Protein AF-A0A3G1DGI0-F1 (afdb_monomer)

pLDDT: mean 71.38, std 9.48, range [41.16, 86.5]

Secondary structure (DSSP, 8-state):
-EEEEEEETTTEEEEEEESS---B---EEE-SSS-EEE--PBPEEEEE-HHHHHHHHHHHHHT--

Organism: Pseudomonas aeruginosa (NCBI:txid287)

Mean predicted aligned error: 9.3 Å

Structure (mmCIF, N/CA/C/O backbone):
data_AF-A0A3G1DGI0-F1
#
_entry.id   AF-A0A3G1DGI0-F1
#
loop_
_atom_site.group_PDB
_atom_site.id
_atom_site.type_symbol
_atom_site.label_atom_id
_atom_site.label_alt_id
_atom_site.label_comp_id
_atom_site.label_asym_id
_atom_site.label_entity_id
_atom_site.label_seq_id
_atom_site.pdbx_PDB_ins_code
_atom_site.Cartn_x
_atom_site.Cartn_y
_atom_site.Cartn_z
_atom_site.occupancy
_atom_site.B_iso_or_equiv
_atom_site.auth_seq_id
_atom_site.auth_comp_id
_atom_site.auth_asym_id
_atom_site.auth_atom_id
_atom_site.pdbx_PDB_model_num
ATOM 1 N N . MET A 1 1 ? 13.491 4.655 -2.066 1.00 67.19 1 MET A N 1
ATOM 2 C CA . MET A 1 1 ? 12.074 5.090 -2.025 1.00 67.19 1 MET A CA 1
ATOM 3 C C . MET A 1 1 ? 11.258 3.862 -1.648 1.00 67.19 1 MET A C 1
ATOM 5 O O . MET A 1 1 ? 11.597 2.816 -2.178 1.00 67.19 1 MET A O 1
ATOM 9 N N . LYS A 1 2 ? 10.280 3.927 -0.733 1.00 76.94 2 LYS A N 1
ATOM 10 C CA . LYS A 1 2 ? 9.389 2.780 -0.485 1.00 76.94 2 LYS A CA 1
ATOM 11 C C . LYS A 1 2 ? 8.047 3.000 -1.174 1.00 76.94 2 LYS A C 1
ATOM 13 O O . LYS A 1 2 ? 7.609 4.141 -1.321 1.00 76.94 2 LYS A O 1
ATOM 18 N N . TYR A 1 3 ? 7.420 1.920 -1.614 1.00 80.81 3 TYR A N 1
ATOM 19 C CA . TYR A 1 3 ? 6.119 1.944 -2.268 1.00 80.81 3 TYR A CA 1
ATOM 20 C C . TYR A 1 3 ? 5.133 1.165 -1.420 1.00 80.81 3 TYR A C 1
ATOM 22 O O . TYR A 1 3 ? 5.373 0.003 -1.098 1.00 80.81 3 TYR A O 1
ATOM 30 N N . TRP A 1 4 ? 4.026 1.812 -1.078 1.00 79.50 4 TRP A N 1
ATOM 31 C CA . TRP A 1 4 ? 2.997 1.229 -0.236 1.00 79.50 4 TRP A CA 1
ATOM 32 C C . TRP A 1 4 ? 1.665 1.203 -0.970 1.00 79.50 4 TRP A C 1
ATOM 34 O O . TRP A 1 4 ? 1.264 2.189 -1.597 1.00 79.50 4 TRP A O 1
ATOM 44 N N . ILE A 1 5 ? 0.986 0.066 -0.859 1.00 79.25 5 ILE A N 1
ATOM 45 C CA . ILE A 1 5 ? -0.442 -0.050 -1.126 1.00 79.25 5 ILE A CA 1
ATOM 46 C C . ILE A 1 5 ? -1.137 -0.069 0.225 1.00 79.25 5 ILE A C 1
ATOM 48 O O . ILE A 1 5 ? -0.749 -0.826 1.112 1.00 79.25 5 ILE A O 1
ATOM 52 N N . ALA A 1 6 ? -2.151 0.763 0.378 1.00 78.81 6 ALA A N 1
ATOM 53 C CA . ALA A 1 6 ? -3.044 0.714 1.516 1.00 78.81 6 ALA A CA 1
ATOM 54 C C . ALA A 1 6 ? -4.483 0.898 1.043 1.00 78.81 6 ALA A C 1
ATOM 56 O O . ALA A 1 6 ? -4.735 1.378 -0.063 1.00 78.81 6 ALA A O 1
ATOM 57 N N . GLN 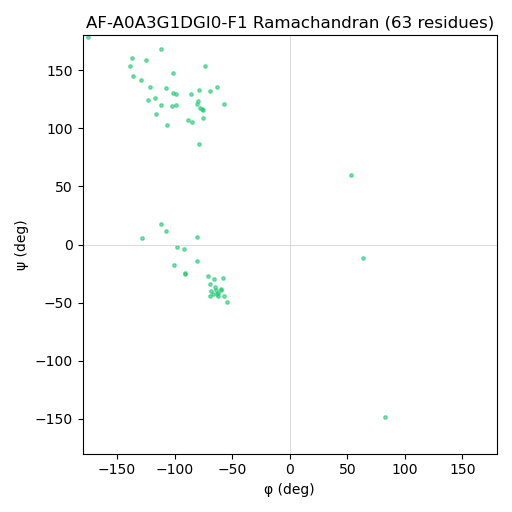A 1 7 ? -5.433 0.499 1.871 1.00 77.31 7 GLN A N 1
ATOM 58 C CA . GLN A 1 7 ? -6.848 0.584 1.567 1.00 77.31 7 GLN A CA 1
ATOM 59 C C . GLN A 1 7 ? -7.492 1.613 2.487 1.00 77.31 7 GLN A C 1
ATOM 61 O O . GLN A 1 7 ? -7.449 1.505 3.710 1.00 77.31 7 GLN A O 1
ATOM 66 N N . CYS A 1 8 ? -8.071 2.641 1.886 1.00 78.75 8 CYS A N 1
ATOM 67 C CA . CYS A 1 8 ? -8.912 3.592 2.580 1.00 78.75 8 CYS A CA 1
ATOM 68 C C . CYS A 1 8 ? -10.366 3.199 2.342 1.00 78.75 8 CYS A C 1
ATOM 70 O O . CYS A 1 8 ? -10.781 3.065 1.194 1.00 78.75 8 CYS A O 1
ATOM 72 N N . GLU A 1 9 ? -11.163 3.088 3.397 1.00 71.75 9 GLU A N 1
ATOM 73 C CA . GLU A 1 9 ? -12.566 2.678 3.270 1.00 71.75 9 GLU A CA 1
ATOM 74 C C . GLU A 1 9 ? -13.378 3.636 2.378 1.00 71.75 9 GLU A C 1
ATOM 76 O O . GLU A 1 9 ? -14.165 3.202 1.545 1.00 71.75 9 GLU A O 1
ATOM 81 N N . SER A 1 10 ? -13.113 4.945 2.472 1.00 69.75 10 SER A N 1
ATOM 82 C CA . SER A 1 10 ? -13.834 5.960 1.688 1.00 69.75 10 SER A CA 1
ATOM 83 C C . SER A 1 10 ? -13.207 6.311 0.333 1.00 69.75 10 SER A C 1
ATOM 85 O O . SER A 1 10 ? -13.921 6.770 -0.552 1.00 69.75 10 SER A O 1
ATOM 87 N N . CYS A 1 11 ? -11.891 6.133 0.161 1.00 69.62 11 CYS A N 1
ATOM 88 C CA . CYS A 1 11 ? -11.175 6.475 -1.081 1.00 69.62 11 CYS A CA 1
ATOM 89 C C . CYS A 1 11 ? -10.907 5.250 -1.970 1.00 69.62 11 CYS A C 1
ATOM 91 O O . CYS A 1 11 ? -10.580 5.401 -3.145 1.00 69.62 11 CYS A O 1
ATOM 93 N N . GLY A 1 12 ? -11.000 4.037 -1.422 1.00 72.38 12 GLY A N 1
ATOM 94 C CA . GLY A 1 12 ? -10.553 2.816 -2.078 1.00 72.38 12 GLY A CA 1
ATOM 95 C C . GLY A 1 12 ? -9.048 2.576 -1.926 1.00 72.38 12 GLY A C 1
ATOM 96 O O . GLY A 1 12 ? -8.438 2.894 -0.905 1.00 72.38 12 GLY A O 1
ATOM 97 N N . THR A 1 13 ? -8.441 1.943 -2.929 1.00 76.50 13 THR A N 1
ATOM 98 C CA . THR A 1 13 ? -7.022 1.559 -2.870 1.00 76.50 13 THR A CA 1
ATOM 99 C C . THR A 1 13 ? -6.122 2.763 -3.126 1.00 76.50 13 THR A C 1
ATOM 101 O O . THR A 1 13 ? -6.106 3.306 -4.226 1.00 76.50 13 THR A O 1
ATOM 104 N N . VAL A 1 14 ? -5.316 3.119 -2.132 1.00 73.94 14 VAL A N 1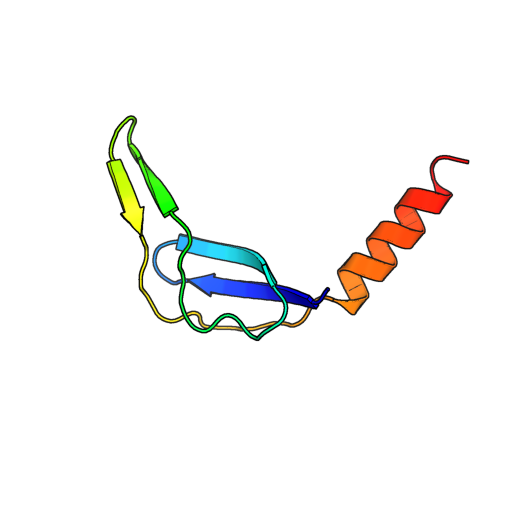
ATOM 105 C CA . VAL A 1 14 ? -4.341 4.207 -2.168 1.00 73.94 14 VAL A CA 1
ATOM 106 C C . VAL A 1 14 ? -2.963 3.620 -2.446 1.00 73.94 14 VAL A C 1
ATOM 108 O O . VAL A 1 14 ? -2.458 2.788 -1.688 1.00 73.94 14 VAL A O 1
ATOM 111 N N . LYS A 1 15 ? -2.335 4.049 -3.544 1.00 72.75 15 LYS A N 1
ATOM 112 C CA . LYS A 1 15 ? -0.976 3.631 -3.918 1.00 72.75 15 LYS A CA 1
ATOM 113 C C . LYS A 1 15 ? -0.066 4.848 -3.901 1.00 72.75 15 LYS A C 1
ATOM 115 O O . LYS A 1 15 ? -0.200 5.725 -4.750 1.00 72.75 15 LYS A O 1
ATOM 120 N N . ARG A 1 16 ? 0.889 4.902 -2.970 1.00 68.75 16 ARG A N 1
ATOM 121 C CA . ARG A 1 16 ? 1.851 6.013 -2.908 1.00 68.75 16 ARG A CA 1
ATOM 122 C C . ARG A 1 16 ? 3.281 5.563 -2.657 1.00 68.75 16 ARG A C 1
ATOM 124 O O . ARG A 1 16 ? 3.556 4.642 -1.891 1.00 68.75 16 ARG A O 1
ATOM 131 N N . ALA A 1 17 ? 4.197 6.301 -3.277 1.00 69.31 17 ALA A N 1
ATOM 132 C CA . ALA A 1 17 ? 5.623 6.237 -3.008 1.00 69.31 17 ALA A CA 1
ATOM 133 C C . ALA A 1 17 ? 5.948 7.156 -1.824 1.00 69.31 17 ALA A C 1
ATOM 135 O O . ALA A 1 17 ? 5.923 8.377 -1.965 1.00 69.31 17 ALA A O 1
ATOM 136 N N . GLN A 1 18 ? 6.211 6.588 -0.649 1.00 71.12 18 GLN A N 1
ATOM 137 C CA . GLN A 1 18 ? 6.510 7.343 0.571 1.00 71.12 18 GLN A CA 1
ATOM 138 C C . GLN A 1 18 ? 7.644 6.673 1.349 1.00 71.12 18 GLN A C 1
ATOM 140 O O . GLN A 1 18 ? 7.862 5.470 1.242 1.00 71.12 18 GLN A O 1
ATOM 145 N N . LYS A 1 19 ? 8.393 7.439 2.150 1.00 69.19 19 LYS A N 1
ATOM 146 C CA . LYS A 1 19 ? 9.500 6.886 2.958 1.00 69.19 19 LYS A CA 1
ATOM 147 C C . LYS A 1 19 ? 9.010 6.014 4.125 1.00 69.19 19 LYS A C 1
ATOM 149 O O . LYS A 1 19 ?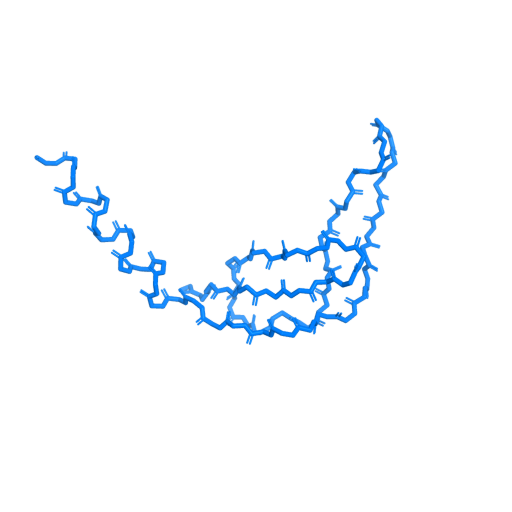 9.723 5.094 4.521 1.00 69.19 19 LYS A O 1
ATOM 154 N N . SER A 1 20 ? 7.801 6.273 4.622 1.00 73.69 20 SER A N 1
ATOM 155 C CA . SER A 1 20 ? 7.231 5.656 5.826 1.00 73.69 20 SER A CA 1
ATOM 156 C C . SER A 1 20 ? 5.880 5.001 5.539 1.00 73.69 20 SER A C 1
ATOM 158 O O . SER A 1 20 ? 5.215 5.360 4.566 1.00 73.69 20 SER A O 1
ATOM 160 N N . LYS A 1 21 ? 5.480 4.051 6.396 1.00 70.38 21 LYS A N 1
ATOM 161 C CA . LYS A 1 21 ? 4.165 3.397 6.336 1.00 70.38 21 LYS A CA 1
ATOM 162 C C . LYS A 1 21 ? 3.067 4.473 6.422 1.00 70.38 21 LYS A C 1
ATOM 164 O O . LYS A 1 21 ? 3.057 5.215 7.405 1.00 70.38 21 LYS A O 1
ATOM 169 N N . PRO A 1 22 ? 2.183 4.593 5.418 1.00 70.81 22 PRO A N 1
ATOM 170 C CA . PRO A 1 22 ? 1.174 5.643 5.403 1.00 70.81 22 PRO A CA 1
ATOM 171 C C . PRO A 1 22 ? 0.063 5.291 6.392 1.00 70.81 22 PRO A C 1
ATOM 173 O O . PRO A 1 22 ? -0.608 4.297 6.187 1.00 70.81 22 PRO A O 1
ATOM 176 N N . THR A 1 23 ? -0.130 6.070 7.454 1.00 70.75 23 THR A N 1
ATOM 177 C CA . THR A 1 23 ? -1.154 5.797 8.483 1.00 70.75 23 THR A CA 1
ATOM 178 C C . THR A 1 23 ? -2.497 6.463 8.196 1.00 70.75 23 THR A C 1
ATOM 180 O O . THR A 1 23 ? -3.531 5.972 8.634 1.00 70.75 23 THR A O 1
ATOM 183 N N . SER A 1 24 ? -2.508 7.556 7.430 1.00 72.06 24 SER A N 1
ATOM 184 C CA . SER A 1 24 ? -3.720 8.309 7.106 1.00 72.06 24 SER A CA 1
ATOM 185 C C . SER A 1 24 ? -3.865 8.552 5.608 1.00 72.06 24 SER A C 1
ATOM 187 O O . SER A 1 24 ? -2.896 8.824 4.886 1.00 72.06 24 SER A O 1
ATOM 189 N N . CYS A 1 25 ? -5.107 8.468 5.132 1.00 70.50 25 CYS A N 1
ATOM 190 C CA . CYS A 1 25 ? -5.441 8.742 3.747 1.00 70.50 25 CYS A CA 1
ATOM 191 C C . CYS A 1 25 ? -5.504 10.257 3.519 1.00 70.50 25 CYS A C 1
ATOM 193 O O . CYS A 1 25 ? -6.560 10.888 3.599 1.00 70.50 25 CYS A O 1
ATOM 195 N N . THR A 1 26 ? -4.345 10.840 3.219 1.00 68.44 26 THR A N 1
ATOM 196 C CA . THR A 1 26 ? -4.198 12.246 2.798 1.00 68.44 26 THR A CA 1
ATOM 197 C C . THR A 1 26 ? -4.527 12.465 1.322 1.0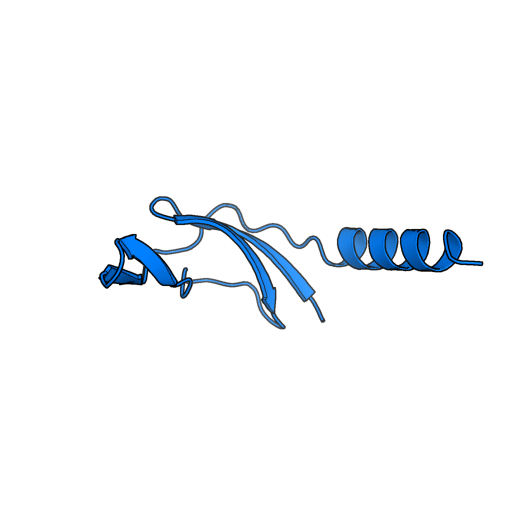0 68.44 26 THR A C 1
ATOM 199 O O . THR A 1 26 ? -4.341 13.563 0.802 1.00 68.44 26 THR A O 1
ATOM 202 N N . GLU A 1 27 ? -5.015 11.432 0.636 1.00 65.12 27 GLU A N 1
ATOM 203 C CA . GLU A 1 27 ? -5.417 11.535 -0.758 1.00 65.12 27 GLU A CA 1
ATOM 204 C C . GLU A 1 27 ? -6.674 12.406 -0.894 1.00 65.12 27 GLU A C 1
ATOM 206 O O . GLU A 1 27 ? -7.643 12.282 -0.137 1.00 65.12 27 GLU A O 1
ATOM 211 N N . GLU A 1 28 ? -6.616 13.338 -1.841 1.00 64.31 28 GLU A N 1
ATOM 212 C CA . GLU A 1 28 ? -7.699 14.256 -2.167 1.00 64.31 28 GLU A CA 1
ATOM 213 C C . GLU A 1 28 ? -8.600 13.600 -3.217 1.00 64.31 28 GLU A C 1
ATOM 215 O O . GLU A 1 28 ? -8.222 13.476 -4.381 1.00 64.31 28 GLU A O 1
ATOM 220 N N . ILE A 1 29 ? -9.800 13.172 -2.813 1.00 59.84 29 ILE A N 1
ATOM 221 C CA . ILE A 1 29 ? -10.816 12.690 -3.749 1.00 59.84 29 ILE A CA 1
ATOM 222 C C . ILE A 1 29 ? -11.523 13.893 -4.357 1.00 59.84 29 ILE A C 1
ATOM 224 O O . ILE A 1 29 ? -12.187 14.668 -3.658 1.00 59.84 29 ILE A O 1
ATOM 228 N N . ARG A 1 30 ? -11.470 14.005 -5.683 1.00 56.34 30 ARG A N 1
ATOM 229 C CA . ARG A 1 30 ? -12.430 14.830 -6.415 1.00 56.34 30 ARG A CA 1
ATOM 230 C C . ARG A 1 30 ? -13.765 14.097 -6.482 1.00 56.34 30 ARG A C 1
ATOM 232 O O . ARG A 1 30 ? -13.894 13.097 -7.174 1.00 56.34 30 ARG A O 1
ATOM 239 N N . THR A 1 31 ? -14.744 14.608 -5.744 1.00 60.72 31 THR A N 1
ATOM 240 C CA . THR A 1 31 ? -16.134 14.112 -5.724 1.00 60.72 31 THR A CA 1
ATOM 241 C C . THR A 1 31 ? -17.056 14.927 -6.636 1.00 60.72 31 THR A C 1
ATOM 243 O O . THR A 1 31 ? -18.225 14.600 -6.794 1.00 60.72 31 THR A O 1
ATOM 246 N N . GLY A 1 32 ? -16.524 15.972 -7.270 1.00 64.44 32 GLY A N 1
ATOM 247 C CA . GLY A 1 32 ? -17.204 16.802 -8.257 1.00 64.44 32 GLY A CA 1
ATOM 248 C C . GLY A 1 32 ? -16.237 17.823 -8.854 1.00 64.44 32 GLY A C 1
ATOM 249 O O . GLY A 1 32 ? -15.079 17.902 -8.440 1.00 64.44 32 GLY A O 1
ATOM 250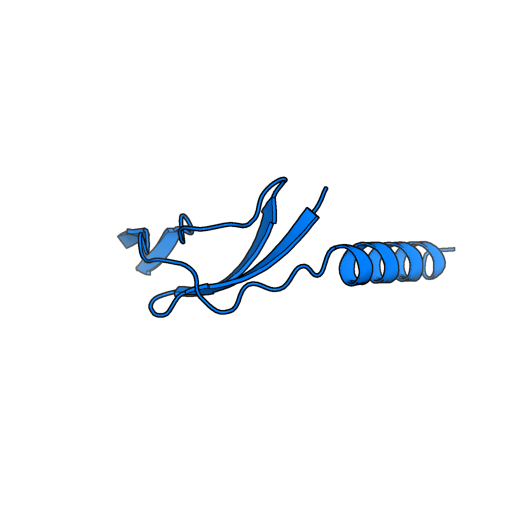 N N . GLU A 1 33 ? -16.718 18.633 -9.797 1.00 70.44 33 GLU A N 1
ATOM 251 C CA . GLU A 1 33 ? -15.894 19.596 -10.547 1.00 70.44 33 GLU A CA 1
ATOM 252 C C . GLU A 1 33 ? -15.163 20.609 -9.641 1.00 70.44 33 GLU A C 1
ATOM 254 O O . GLU A 1 33 ? -14.055 21.043 -9.951 1.00 70.44 33 GLU A O 1
ATOM 259 N N . ARG A 1 34 ? -15.740 20.933 -8.474 1.00 71.19 34 ARG A N 1
ATOM 260 C CA . ARG A 1 34 ? -15.158 21.848 -7.470 1.00 71.19 34 ARG A CA 1
ATOM 261 C C . ARG A 1 34 ? -15.103 21.275 -6.051 1.00 71.19 34 ARG A C 1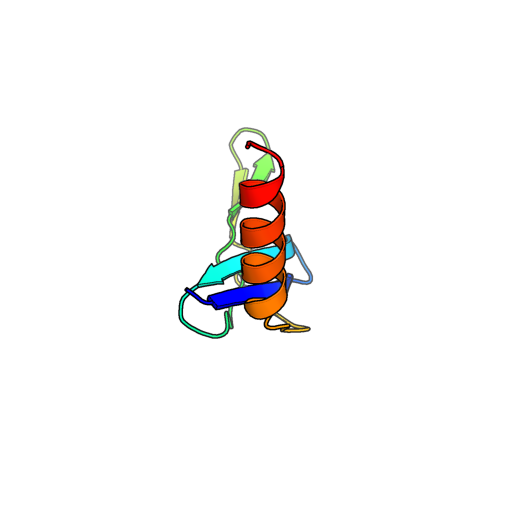
ATOM 263 O O . ARG A 1 34 ? -14.741 21.984 -5.117 1.00 71.19 34 ARG A O 1
ATOM 270 N N . SER A 1 35 ? -15.457 20.005 -5.871 1.00 49.25 35 SER A N 1
ATOM 271 C CA . SER A 1 35 ? -15.548 19.381 -4.549 1.00 49.25 35 SER A CA 1
ATOM 272 C C . SER A 1 35 ? -14.381 18.430 -4.338 1.00 49.25 35 SER A C 1
ATOM 274 O O . SER A 1 35 ? -14.355 17.318 -4.867 1.00 49.25 35 SER A O 1
ATOM 276 N N . ILE A 1 36 ? -13.408 18.887 -3.554 1.00 64.44 36 ILE A N 1
ATOM 277 C CA . ILE A 1 36 ? -12.283 18.076 -3.095 1.00 64.44 36 ILE A CA 1
ATOM 278 C C . ILE A 1 36 ? -12.566 17.682 -1.645 1.00 64.44 36 ILE A C 1
ATOM 280 O O . ILE A 1 36 ? -12.714 18.546 -0.782 1.00 64.44 36 ILE A O 1
ATOM 284 N N . ARG A 1 37 ? -12.657 16.379 -1.374 1.00 59.06 37 ARG A N 1
ATOM 285 C CA . ARG A 1 37 ? -12.683 15.841 -0.010 1.00 59.06 37 ARG A CA 1
ATOM 286 C C . ARG A 1 37 ? -11.361 15.153 0.273 1.00 59.06 37 ARG A C 1
ATOM 288 O O . ARG A 1 37 ? -10.885 14.360 -0.532 1.00 59.06 37 ARG A O 1
ATOM 295 N N . ARG A 1 38 ? -10.792 15.415 1.444 1.00 67.56 38 ARG A N 1
ATOM 296 C CA . ARG A 1 38 ? -9.731 14.570 1.997 1.00 67.56 38 ARG A CA 1
ATOM 297 C C . ARG A 1 38 ? -10.407 13.434 2.734 1.00 67.56 38 ARG A C 1
ATOM 299 O O . ARG A 1 38 ? -11.290 13.702 3.543 1.00 67.56 38 ARG A O 1
ATOM 306 N N . CYS A 1 39 ? -10.008 12.196 2.453 1.00 68.81 39 CYS A N 1
ATOM 307 C CA . CYS A 1 39 ? -10.560 11.064 3.189 1.00 68.81 39 CYS 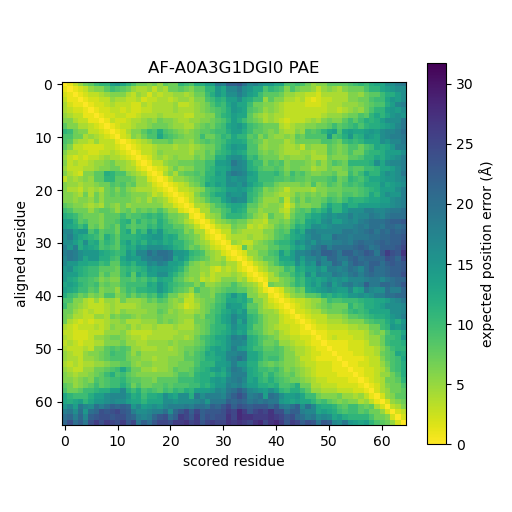A CA 1
ATOM 308 C C . CYS A 1 39 ? -10.326 11.217 4.685 1.00 68.81 39 CYS A C 1
ATOM 310 O O . CYS A 1 39 ? -11.237 10.944 5.453 1.00 68.81 39 CYS A O 1
ATOM 312 N N . GLY A 1 40 ? -9.117 11.621 5.100 1.00 64.50 40 GLY A N 1
ATOM 313 C CA . GLY A 1 40 ? -8.760 11.800 6.514 1.00 64.50 40 GLY A CA 1
ATOM 314 C C . GLY A 1 40 ? -8.797 10.514 7.353 1.00 64.50 40 GLY A C 1
ATOM 315 O O . GLY A 1 40 ? -8.281 10.504 8.463 1.00 64.50 40 GLY A O 1
ATOM 316 N N . ASN A 1 41 ? -9.362 9.437 6.809 1.00 72.25 41 ASN A N 1
ATOM 317 C CA . ASN A 1 41 ? -9.550 8.155 7.458 1.00 72.25 41 ASN A CA 1
ATOM 318 C C . ASN A 1 41 ? -8.240 7.385 7.592 1.00 72.25 41 ASN A C 1
ATOM 320 O O . ASN A 1 41 ? -7.295 7.560 6.809 1.00 72.25 41 ASN A O 1
ATOM 324 N N . GLU A 1 42 ? -8.213 6.520 8.601 1.00 73.88 42 GLU A N 1
ATOM 325 C CA . GLU A 1 42 ? -7.107 5.608 8.837 1.00 73.88 42 GLU A CA 1
ATOM 326 C C . GLU A 1 42 ? -6.975 4.636 7.662 1.00 73.88 42 GLU A C 1
ATOM 328 O O . GLU A 1 42 ? -7.959 4.115 7.126 1.00 73.88 42 GLU A O 1
ATOM 333 N N . LEU A 1 43 ? -5.738 4.435 7.220 1.00 79.00 43 LEU A N 1
ATOM 334 C CA . LEU A 1 43 ? -5.440 3.461 6.186 1.00 79.00 43 LEU A CA 1
ATOM 335 C C . LEU A 1 43 ? -5.407 2.067 6.807 1.00 79.00 43 LEU A C 1
ATOM 337 O O . LEU A 1 43 ? -4.774 1.838 7.831 1.00 79.00 43 LEU A O 1
ATOM 341 N N . THR A 1 44 ? -6.067 1.114 6.163 1.00 75.19 44 THR A N 1
ATOM 342 C CA . THR A 1 44 ? -6.053 -0.301 6.545 1.00 75.19 44 THR A CA 1
ATOM 343 C C . THR A 1 44 ? -5.310 -1.113 5.482 1.00 75.19 44 THR A C 1
ATOM 345 O O . THR A 1 44 ? -4.976 -0.601 4.414 1.00 75.19 44 THR A O 1
ATOM 348 N N . ASN A 1 45 ? -4.987 -2.378 5.776 1.00 77.38 45 ASN A N 1
ATOM 349 C CA . ASN A 1 45 ? -4.381 -3.306 4.809 1.00 77.38 45 ASN A CA 1
ATOM 350 C C . ASN A 1 45 ? -3.100 -2.769 4.121 1.00 77.38 45 ASN A C 1
ATOM 352 O O . ASN A 1 45 ? -3.028 -2.610 2.904 1.00 77.38 45 ASN A O 1
ATOM 356 N N . HIS A 1 46 ? -2.082 -2.456 4.926 1.00 81.88 46 HIS A N 1
ATOM 357 C CA . HIS A 1 46 ? -0.821 -1.898 4.439 1.00 81.88 46 HIS A CA 1
ATOM 358 C C . HIS A 1 46 ? 0.086 -2.989 3.869 1.00 81.88 46 HIS A C 1
ATOM 360 O O . HIS A 1 46 ? 0.486 -3.902 4.590 1.00 81.88 46 HIS A O 1
ATOM 366 N N . GLN A 1 47 ? 0.497 -2.836 2.616 1.00 80.38 47 GLN A N 1
ATOM 367 C CA . GLN A 1 47 ? 1.467 -3.704 1.960 1.00 80.38 47 GLN A CA 1
ATOM 368 C C . GLN A 1 47 ? 2.645 -2.889 1.436 1.00 80.38 47 GLN A C 1
ATOM 370 O O . GLN A 1 47 ? 2.463 -1.958 0.649 1.00 80.38 47 GLN A O 1
ATOM 375 N N . ASP A 1 48 ? 3.857 -3.264 1.848 1.00 86.50 48 ASP A N 1
ATOM 376 C CA . ASP A 1 48 ? 5.078 -2.785 1.204 1.00 86.50 48 ASP A CA 1
ATOM 377 C C . ASP A 1 48 ? 5.249 -3.541 -0.116 1.00 86.50 48 ASP A C 1
ATOM 379 O O . ASP A 1 48 ? 5.390 -4.763 -0.146 1.00 86.50 48 ASP A O 1
ATOM 383 N N . ILE A 1 49 ? 5.205 -2.804 -1.219 1.00 84.62 49 ILE A N 1
ATOM 384 C CA . ILE A 1 49 ? 5.405 -3.329 -2.572 1.00 84.62 49 ILE A CA 1
ATOM 385 C C . ILE A 1 49 ? 6.706 -2.810 -3.179 1.00 84.62 49 ILE A C 1
ATOM 387 O O . ILE A 1 49 ? 6.880 -2.866 -4.395 1.00 84.62 49 ILE A O 1
ATOM 391 N N . THR A 1 50 ? 7.625 -2.303 -2.353 1.00 85.38 50 THR A N 1
ATOM 392 C CA . THR A 1 50 ? 8.859 -1.663 -2.817 1.00 85.38 50 THR A CA 1
ATOM 393 C C . THR A 1 50 ? 9.639 -2.586 -3.743 1.00 85.38 50 THR A C 1
ATOM 395 O O . THR A 1 50 ? 9.952 -2.209 -4.868 1.00 85.38 50 THR A O 1
ATOM 398 N N . ALA A 1 51 ? 9.851 -3.833 -3.319 1.00 84.44 51 ALA A N 1
ATOM 399 C CA 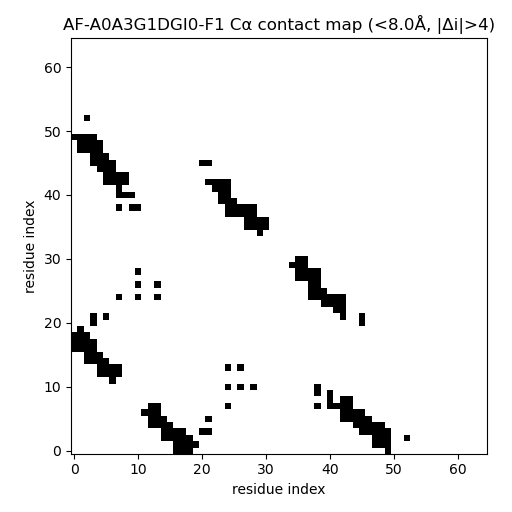. ALA A 1 51 ? 10.545 -4.833 -4.122 1.00 84.44 51 ALA A CA 1
ATOM 400 C C . ALA A 1 51 ? 9.850 -5.104 -5.470 1.00 84.44 51 ALA A C 1
ATOM 402 O O . ALA A 1 51 ? 10.517 -5.234 -6.492 1.00 84.44 51 ALA A O 1
ATOM 403 N N . LYS A 1 52 ? 8.509 -5.139 -5.497 1.00 83.50 52 LYS A N 1
ATOM 404 C CA . LYS A 1 52 ? 7.740 -5.378 -6.729 1.00 83.50 52 LYS A CA 1
ATOM 405 C C . LYS A 1 52 ? 7.852 -4.214 -7.709 1.00 83.50 52 LYS A C 1
ATOM 407 O O . LYS A 1 52 ? 7.957 -4.447 -8.909 1.00 83.50 52 LYS A O 1
ATOM 412 N N . VAL A 1 53 ? 7.831 -2.978 -7.210 1.00 83.00 53 VAL A N 1
ATOM 413 C CA . VAL A 1 53 ? 7.956 -1.782 -8.054 1.00 83.00 53 VAL A CA 1
ATOM 414 C C . VAL A 1 53 ? 9.360 -1.666 -8.630 1.00 83.00 53 VAL A C 1
ATOM 416 O O . VAL A 1 53 ? 9.501 -1.421 -9.824 1.00 83.00 53 VAL A O 1
ATOM 419 N N . GLU A 1 54 ? 10.392 -1.895 -7.819 1.00 85.38 54 GLU A N 1
ATOM 420 C CA . GLU A 1 54 ? 11.778 -1.875 -8.295 1.00 85.38 54 GLU A CA 1
ATOM 421 C C . GLU A 1 54 ? 12.026 -2.989 -9.328 1.00 85.38 54 GLU A C 1
ATOM 423 O O . GLU A 1 54 ? 12.590 -2.721 -10.388 1.00 85.38 54 GLU A O 1
ATOM 428 N N . ALA A 1 55 ? 11.512 -4.203 -9.096 1.00 83.75 55 ALA A N 1
ATOM 429 C CA . ALA A 1 55 ? 11.590 -5.297 -10.067 1.00 83.75 55 ALA A CA 1
ATOM 430 C C . ALA A 1 55 ? 10.857 -4.971 -11.383 1.00 83.75 55 ALA A C 1
ATOM 432 O O . ALA A 1 55 ? 11.402 -5.180 -12.465 1.00 83.75 55 ALA A O 1
ATOM 433 N N . ALA A 1 56 ? 9.648 -4.405 -11.310 1.00 81.31 56 ALA A N 1
ATOM 434 C CA . ALA A 1 56 ? 8.900 -3.990 -12.496 1.00 81.31 56 ALA A CA 1
ATOM 435 C C . ALA A 1 56 ? 9.608 -2.861 -13.260 1.00 81.31 56 ALA A C 1
ATOM 437 O O . ALA A 1 56 ? 9.582 -2.833 -14.490 1.00 81.31 56 ALA A O 1
ATOM 438 N N . LYS A 1 57 ? 10.248 -1.924 -12.555 1.00 78.38 57 LYS A N 1
ATOM 439 C CA . LYS A 1 57 ? 11.023 -0.842 -13.172 1.00 78.38 57 LYS A CA 1
ATOM 440 C C . LYS A 1 57 ? 12.266 -1.382 -13.883 1.00 78.38 57 LYS A C 1
ATOM 442 O O . LYS A 1 57 ? 12.542 -0.967 -15.004 1.00 78.38 57 LYS A O 1
ATOM 447 N N . ALA A 1 58 ? 12.971 -2.331 -13.267 1.00 76.81 58 ALA A N 1
ATOM 448 C CA . ALA A 1 58 ? 14.113 -3.005 -13.881 1.00 76.81 58 ALA A CA 1
ATOM 449 C C . ALA A 1 58 ? 13.706 -3.790 -15.141 1.00 76.81 58 ALA A C 1
ATOM 451 O O . ALA A 1 58 ? 14.377 -3.693 -16.165 1.00 76.81 58 ALA A O 1
ATOM 452 N N . ALA A 1 59 ? 12.570 -4.493 -15.106 1.00 74.38 59 ALA A N 1
ATOM 453 C CA . ALA A 1 59 ? 12.045 -5.212 -16.268 1.00 74.38 59 ALA A CA 1
ATOM 454 C C . ALA A 1 59 ? 11.665 -4.272 -17.430 1.00 74.38 59 ALA A C 1
ATOM 456 O O . ALA A 1 59 ? 11.949 -4.575 -18.584 1.00 74.38 59 ALA A O 1
ATOM 457 N N . GLN A 1 60 ? 11.075 -3.109 -17.137 1.00 65.50 60 GLN A N 1
ATOM 458 C CA . GLN A 1 60 ? 10.736 -2.106 -18.157 1.00 65.50 60 GLN A CA 1
ATOM 459 C C . GLN A 1 60 ? 11.978 -1.445 -18.770 1.00 65.50 60 GLN A C 1
ATOM 461 O O . GLN A 1 60 ? 11.984 -1.161 -19.963 1.00 65.50 60 GLN A O 1
ATOM 466 N N . ALA A 1 61 ? 13.045 -1.244 -17.990 1.00 61.03 61 ALA A N 1
ATOM 467 C CA . ALA A 1 61 ? 14.316 -0.732 -18.507 1.00 61.03 61 ALA A CA 1
ATOM 468 C C . ALA A 1 61 ? 14.991 -1.712 -19.486 1.00 61.03 61 ALA A C 1
ATOM 470 O O . ALA A 1 61 ? 15.665 -1.278 -20.413 1.00 61.03 61 ALA A O 1
ATOM 471 N N . HIS A 1 62 ? 14.763 -3.017 -19.319 1.00 53.72 62 HIS A N 1
ATOM 472 C CA . HIS A 1 62 ? 15.246 -4.052 -20.236 1.00 53.72 62 HIS A CA 1
ATOM 473 C C . HIS A 1 62 ? 14.394 -4.230 -21.503 1.00 53.72 62 HIS A C 1
ATOM 475 O O . HIS A 1 62 ? 14.854 -4.874 -22.437 1.00 53.72 62 HIS A O 1
ATOM 481 N N . ALA A 1 63 ? 13.178 -3.678 -21.555 1.00 53.97 63 ALA A N 1
ATOM 482 C CA . ALA A 1 63 ? 12.299 -3.760 -22.727 1.00 53.97 63 ALA A CA 1
ATOM 483 C C . ALA A 1 63 ? 12.466 -2.580 -23.707 1.00 53.97 63 ALA A C 1
ATOM 485 O O . ALA A 1 63 ? 11.813 -2.554 -24.746 1.00 53.97 63 ALA A O 1
ATOM 486 N N . ALA A 1 64 ? 13.308 -1.599 -23.366 1.00 50.75 64 ALA A N 1
ATOM 487 C CA . ALA A 1 64 ? 13.593 -0.416 -24.181 1.00 50.75 64 ALA A CA 1
ATOM 488 C C . ALA A 1 64 ? 14.992 -0.444 -24.836 1.00 50.75 64 ALA A C 1
ATOM 490 O O . ALA A 1 64 ? 15.448 0.595 -25.315 1.00 50.75 64 ALA A O 1
ATOM 491 N N . GLY A 1 65 ? 15.675 -1.596 -24.810 1.00 41.16 65 GLY A N 1
ATOM 492 C CA . GLY A 1 65 ? 17.004 -1.813 -25.393 1.00 41.16 65 GLY A CA 1
ATOM 493 C C . GLY A 1 65 ? 16.965 -2.719 -26.611 1.00 41.16 65 GLY A C 1
ATOM 494 O O . GLY A 1 65 ? 16.183 -3.694 -26.578 1.00 41.16 65 GLY A O 1
#

Foldseek 3Di:
DWWKWWQQPVPGIDIDDDPDFDQFQQDWDDPDPPDTDGSRDTTHDIDTCRVVVVVVVVVVVVVVD

Solvent-accessible surface area (backbone atoms only — not comparable to full-atom values): 3938 Å² total; per-residue (Å²): 132,34,30,36,40,28,34,26,90,87,77,40,79,45,76,49,79,38,89,61,87,71,60,56,32,78,57,70,44,71,81,47,101,86,41,71,44,63,59,69,42,63,42,39,77,80,40,83,41,34,70,59,53,54,51,52,51,55,54,54,61,63,71,77,111

Nearest PDB structures (foldseek):
  7oh8-assembly1_B  TM=4.700E-01  e=5.606E+00  Neisseria meningitidis
  7og8-assembly1_A  TM=4.712E-01  e=7.141E+00  Neisseria meningitidis FAM18
  6tfl-assembly1_A  TM=4.510E-01 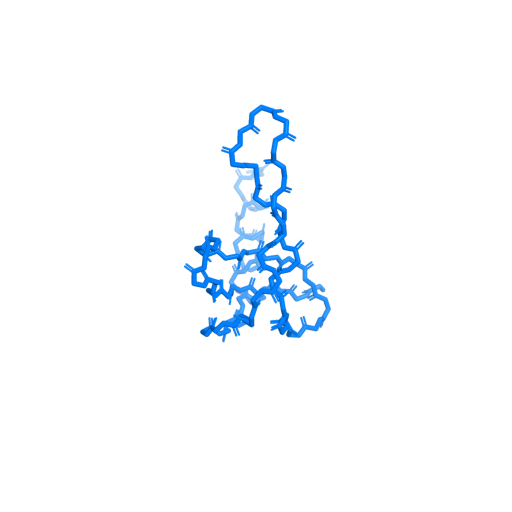 e=5.606E+00  Halobacterium salinarum R1
  7ogw-assembly1_A  TM=4.708E-01  e=8.060E+00  Neisseria meningitidis
  6gwk-assembly3_O  TM=4.516E-01  e=5.956E+00  Caulobacter vibrioides CB15

Radius of gyration: 14.58 Å; Cα contacts (8 Å, |Δi|>4): 108; chains: 1; bounding box: 34×27×34 Å

Sequence (65 aa):
MKYWIAQCESCGTVKRAQKSKPTSCTEEIRTGERSIRRCGNELTNHQDITAKVEAAKAAQAHAAG